Protein AF-A0A8J4XTX8-F1 (afdb_monomer_lite)

Structure (mmCIF, N/CA/C/O backbone):
data_AF-A0A8J4XTX8-F1
#
_entry.id   AF-A0A8J4XTX8-F1
#
loop_
_atom_site.group_PDB
_atom_site.id
_atom_site.type_symbol
_atom_site.label_atom_id
_atom_site.label_alt_id
_atom_site.label_comp_id
_atom_site.label_asym_id
_atom_site.label_entity_id
_atom_site.label_seq_id
_atom_site.pdbx_PDB_ins_code
_atom_site.Cartn_x
_atom_site.Cartn_y
_atom_site.Cartn_z
_atom_site.occupancy
_atom_site.B_iso_or_equiv
_atom_site.auth_seq_id
_atom_site.auth_comp_id
_atom_site.auth_asym_id
_atom_site.auth_atom_id
_atom_site.pdbx_PDB_model_num
ATOM 1 N N . MET A 1 1 ? -15.971 11.079 17.664 1.00 40.44 1 MET A N 1
ATOM 2 C CA . MET A 1 1 ? -14.510 10.867 17.745 1.00 40.44 1 MET A CA 1
ATOM 3 C C . MET A 1 1 ? -13.832 12.166 17.331 1.00 40.44 1 MET A C 1
ATOM 5 O O . MET A 1 1 ? -14.192 12.696 16.288 1.00 40.44 1 MET A O 1
ATOM 9 N N . ARG A 1 2 ? -12.981 12.759 18.178 1.00 39.31 2 ARG A N 1
ATOM 10 C CA . ARG A 1 2 ? -12.383 14.083 17.930 1.00 39.31 2 ARG A CA 1
ATOM 11 C C . ARG A 1 2 ? -10.987 13.857 17.354 1.00 39.31 2 ARG A C 1
ATOM 13 O O . ARG A 1 2 ? -10.113 13.391 18.068 1.00 39.31 2 ARG A O 1
ATOM 20 N N . ILE A 1 3 ? -10.807 14.121 16.061 1.00 51.84 3 ILE A N 1
ATOM 21 C CA . ILE A 1 3 ? -9.485 14.102 15.426 1.00 51.84 3 ILE A CA 1
ATOM 22 C C . ILE A 1 3 ? -8.791 15.388 15.874 1.00 51.84 3 ILE A C 1
ATOM 24 O O . ILE A 1 3 ? -8.997 16.449 15.287 1.00 51.84 3 ILE A O 1
ATOM 28 N N . THR A 1 4 ? -8.069 15.344 16.989 1.00 54.84 4 THR A N 1
ATOM 29 C CA . THR A 1 4 ? -7.299 16.497 17.454 1.00 54.84 4 THR A CA 1
ATOM 30 C C . THR A 1 4 ? -5.985 16.516 16.694 1.00 54.84 4 THR A C 1
ATOM 32 O O . THR A 1 4 ? -5.171 15.607 16.822 1.00 54.84 4 THR A O 1
ATOM 35 N N . GLY A 1 5 ? -5.774 17.553 15.884 1.00 56.47 5 GLY A N 1
ATOM 36 C CA . GLY A 1 5 ? -4.493 17.837 15.236 1.00 56.47 5 GLY A CA 1
ATOM 37 C C . GLY A 1 5 ? -3.438 18.325 16.217 1.00 56.47 5 GLY A C 1
ATOM 38 O O . GLY A 1 5 ? -2.699 19.237 15.882 1.00 56.47 5 GLY A O 1
ATOM 39 N N . GLU A 1 6 ? -3.386 17.763 17.420 1.00 62.03 6 GLU A N 1
ATOM 40 C CA . GLU A 1 6 ? -2.477 18.138 18.497 1.00 62.03 6 GLU A CA 1
ATOM 41 C C . GLU A 1 6 ? -1.664 16.906 18.901 1.00 62.03 6 GLU A C 1
ATOM 43 O O . GLU A 1 6 ? -2.190 15.798 19.006 1.00 62.03 6 GLU A O 1
ATOM 48 N N . THR A 1 7 ? -0.358 17.075 19.085 1.00 63.25 7 THR A N 1
ATOM 49 C CA . THR A 1 7 ? 0.513 16.039 19.638 1.00 63.25 7 THR A CA 1
ATOM 50 C C . THR A 1 7 ? 0.192 15.832 21.120 1.00 63.25 7 THR A C 1
ATOM 52 O O . THR A 1 7 ? -0.464 16.661 21.748 1.00 63.25 7 THR A O 1
ATOM 55 N N . ARG A 1 8 ? 0.726 14.764 21.734 1.00 63.88 8 ARG A N 1
ATOM 56 C CA . ARG A 1 8 ? 0.627 14.543 23.195 1.00 63.88 8 ARG A CA 1
ATOM 57 C C . ARG A 1 8 ? 1.143 15.717 24.044 1.00 63.88 8 ARG A C 1
ATOM 59 O O . ARG A 1 8 ? 0.842 15.787 25.227 1.00 63.88 8 ARG A O 1
ATOM 66 N N . GLU A 1 9 ? 1.911 16.619 23.442 1.00 72.12 9 GLU A N 1
ATOM 67 C CA . GLU A 1 9 ? 2.499 17.808 24.065 1.00 72.12 9 GLU A CA 1
ATOM 68 C C . GLU A 1 9 ? 1.670 19.085 23.809 1.00 72.12 9 GLU A C 1
ATOM 70 O O . GLU A 1 9 ? 2.102 20.173 24.176 1.00 72.12 9 GLU A O 1
ATOM 75 N N . GLY A 1 10 ? 0.505 18.980 23.155 1.00 70.25 10 GLY A N 1
ATOM 76 C CA . GLY A 1 10 ? -0.362 20.116 22.816 1.00 70.25 10 GLY A CA 1
ATOM 77 C C . GLY A 1 10 ? 0.102 20.938 21.607 1.00 70.25 10 GLY A C 1
ATOM 78 O O . GLY A 1 10 ? -0.469 21.986 21.315 1.00 70.25 10 GLY A O 1
ATOM 79 N N . ASN A 1 11 ? 1.132 20.487 20.882 1.00 74.62 11 ASN A N 1
ATOM 80 C CA . ASN A 1 11 ? 1.614 21.162 19.675 1.00 74.62 11 ASN A CA 1
ATOM 81 C C . ASN A 1 11 ? 0.773 20.767 18.460 1.00 74.62 11 ASN A C 1
ATOM 83 O O . ASN A 1 11 ? 0.427 19.600 18.313 1.00 74.62 11 ASN A O 1
ATOM 87 N N . VAL A 1 12 ? 0.516 21.689 17.530 1.00 74.69 12 VAL A N 1
ATOM 88 C CA . VAL A 1 12 ? -0.219 21.356 16.297 1.00 74.69 12 VAL A CA 1
ATOM 89 C C . VAL A 1 12 ? 0.566 20.331 15.465 1.00 74.69 12 VAL A C 1
ATOM 91 O O . VAL A 1 12 ? 1.699 20.574 15.037 1.00 74.69 12 VAL A O 1
ATOM 94 N N . ALA A 1 13 ? -0.044 19.174 15.222 1.00 69.12 13 ALA A N 1
ATOM 95 C CA . ALA A 1 13 ? 0.491 18.108 14.398 1.00 69.12 13 ALA A CA 1
ATOM 96 C C . ALA A 1 13 ? 0.540 18.551 12.928 1.00 69.12 13 ALA A C 1
ATOM 98 O O . ALA A 1 13 ? -0.460 18.963 12.344 1.00 69.12 13 ALA A O 1
ATOM 99 N N . ARG A 1 14 ? 1.719 18.433 12.306 1.00 70.94 14 ARG A N 1
ATOM 100 C CA . ARG A 1 14 ? 1.913 18.754 10.878 1.00 70.94 14 ARG A CA 1
ATOM 101 C C . ARG A 1 14 ? 1.324 17.700 9.940 1.00 70.94 14 ARG A C 1
ATOM 103 O O . ARG A 1 14 ? 1.050 18.002 8.784 1.00 70.94 14 ARG A O 1
ATOM 110 N N . THR A 1 15 ? 1.154 16.480 10.442 1.00 72.50 15 THR A N 1
ATOM 111 C CA . THR A 1 15 ? 0.651 15.332 9.691 1.00 72.50 15 THR A CA 1
ATOM 112 C C . THR A 1 15 ? -0.297 14.545 10.580 1.00 72.50 15 THR A C 1
ATOM 114 O O . THR A 1 15 ? 0.028 14.266 11.733 1.00 72.50 15 THR A O 1
ATOM 117 N N . LEU A 1 16 ? -1.443 14.164 10.024 1.00 76.19 16 LEU A N 1
ATOM 118 C CA . LEU A 1 16 ? -2.393 13.246 10.642 1.00 76.19 16 LEU A CA 1
ATOM 119 C C . LEU A 1 16 ? -2.279 11.885 9.958 1.00 76.19 16 LEU A C 1
ATOM 121 O O . LEU A 1 16 ? -2.303 11.808 8.729 1.00 76.19 16 LEU A O 1
ATOM 125 N N . LEU A 1 17 ? -2.142 10.824 10.750 1.00 75.94 17 LEU A N 1
ATOM 126 C CA . LEU A 1 17 ? -2.191 9.456 10.250 1.00 75.94 17 LEU A CA 1
ATOM 127 C C . LEU A 1 17 ? -3.637 8.962 10.302 1.00 75.94 17 LEU A C 1
ATOM 129 O O . LEU A 1 17 ? -4.224 8.846 11.378 1.00 75.94 17 LEU A O 1
ATOM 133 N N . CYS A 1 18 ? -4.198 8.661 9.137 1.00 78.19 18 CYS A N 1
ATOM 134 C CA . CYS A 1 18 ? -5.569 8.185 9.002 1.00 78.19 18 CYS A CA 1
ATOM 135 C C . CYS A 1 18 ? -5.584 6.867 8.231 1.00 78.19 18 CYS A C 1
ATOM 137 O O . CYS A 1 18 ? -4.868 6.728 7.238 1.00 78.19 18 CYS A O 1
ATOM 139 N N . THR A 1 19 ? -6.437 5.936 8.655 1.00 83.62 19 THR A N 1
ATOM 140 C CA . THR A 1 19 ? -6.686 4.687 7.932 1.00 83.62 19 THR A CA 1
ATOM 141 C C . THR A 1 19 ? -8.106 4.711 7.397 1.00 83.62 19 THR A C 1
ATOM 143 O O . THR A 1 19 ? -9.058 4.911 8.146 1.00 83.62 19 THR A O 1
ATOM 146 N N . MET A 1 20 ? -8.252 4.506 6.094 1.00 87.44 20 MET A N 1
ATOM 147 C CA . MET A 1 20 ? -9.551 4.368 5.446 1.00 87.44 20 MET A CA 1
ATOM 148 C C . MET A 1 20 ? -9.833 2.886 5.202 1.00 87.44 20 MET A C 1
ATOM 150 O O . MET A 1 20 ? -8.962 2.161 4.719 1.00 87.44 20 MET A O 1
ATOM 154 N N . ILE A 1 21 ? -11.039 2.441 5.542 1.00 88.38 21 ILE A N 1
ATOM 155 C CA . ILE A 1 21 ? -11.541 1.106 5.233 1.00 88.38 21 ILE A CA 1
ATOM 156 C C . ILE A 1 21 ? -12.496 1.234 4.061 1.00 88.38 21 ILE A C 1
ATOM 158 O O . ILE A 1 21 ? -13.534 1.874 4.187 1.00 88.38 21 ILE A O 1
ATOM 162 N N . ASN A 1 22 ? -12.169 0.557 2.963 1.00 89.94 22 ASN A N 1
ATOM 163 C CA . ASN A 1 22 ? -13.029 0.465 1.791 1.00 89.94 22 ASN A CA 1
ATOM 164 C C . ASN A 1 22 ? -13.413 -0.992 1.547 1.00 89.94 22 ASN A C 1
ATOM 166 O O . ASN A 1 22 ? -12.575 -1.895 1.611 1.00 89.94 22 ASN A O 1
ATOM 170 N N . SER A 1 23 ? -14.689 -1.221 1.256 1.00 89.94 23 SER A N 1
ATOM 171 C CA . SER A 1 23 ? -15.190 -2.534 0.869 1.00 89.94 23 SER A CA 1
ATOM 172 C C . SER A 1 23 ? -14.755 -2.892 -0.549 1.00 89.94 23 SER A C 1
ATOM 174 O O . SER A 1 23 ? -14.830 -2.071 -1.457 1.00 89.94 23 SER A O 1
ATOM 176 N N . ILE A 1 24 ? -14.348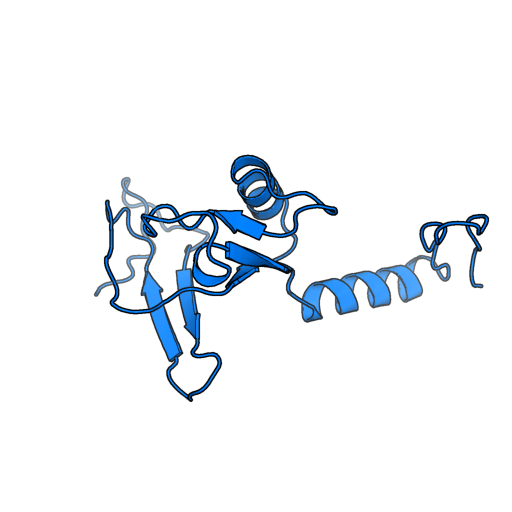 -4.147 -0.752 1.00 87.12 24 ILE A N 1
ATOM 177 C CA . ILE A 1 24 ? -14.001 -4.668 -2.084 1.00 87.12 24 ILE A CA 1
ATOM 178 C C . ILE A 1 24 ? -15.258 -5.036 -2.887 1.00 87.12 24 ILE A C 1
ATOM 180 O O . ILE A 1 24 ? -15.304 -4.830 -4.095 1.00 87.12 24 ILE A O 1
ATOM 184 N N . ALA A 1 25 ? -16.276 -5.593 -2.224 1.00 86.94 25 ALA A N 1
ATOM 185 C CA . ALA A 1 25 ? -17.483 -6.120 -2.870 1.00 86.94 25 ALA A CA 1
ATOM 186 C C . ALA A 1 25 ? -18.722 -5.220 -2.702 1.00 86.94 25 ALA A C 1
ATOM 188 O O . ALA A 1 25 ? -19.787 -5.525 -3.237 1.00 86.94 25 ALA A O 1
ATOM 189 N N . GLY A 1 26 ? -18.609 -4.127 -1.945 1.00 87.50 26 GLY A N 1
ATOM 190 C CA . GLY A 1 26 ? -19.713 -3.229 -1.614 1.00 87.50 26 GLY A CA 1
ATOM 191 C C . GLY A 1 26 ? -19.341 -1.755 -1.750 1.00 87.50 26 GLY A C 1
ATOM 192 O O . GLY A 1 26 ? -18.302 -1.406 -2.294 1.00 87.50 26 GLY A O 1
ATOM 193 N N . ARG A 1 27 ? -20.211 -0.880 -1.237 1.00 86.81 27 ARG A N 1
ATOM 194 C CA . ARG A 1 27 ? -20.020 0.586 -1.230 1.00 86.81 27 ARG A CA 1
ATOM 195 C C . ARG A 1 27 ? -19.699 1.145 0.157 1.00 86.81 27 ARG A C 1
ATOM 197 O O . ARG A 1 27 ? -19.908 2.325 0.406 1.00 86.81 27 ARG A O 1
ATOM 204 N N . TYR A 1 28 ? -19.306 0.277 1.085 1.00 87.31 28 TYR A N 1
ATOM 205 C CA . TYR A 1 28 ? -18.965 0.714 2.431 1.00 87.31 28 TYR A CA 1
ATOM 206 C C . TYR A 1 28 ? -17.580 1.359 2.425 1.00 87.31 28 TYR A C 1
ATOM 208 O O . TYR A 1 28 ? -16.617 0.746 1.960 1.00 87.31 28 TYR A O 1
ATOM 216 N N . GLU A 1 29 ? -17.517 2.572 2.959 1.00 87.31 29 GLU A N 1
ATOM 217 C CA . GLU A 1 29 ? -16.310 3.368 3.139 1.00 87.31 29 GLU A CA 1
ATOM 218 C C . GLU A 1 29 ? -16.388 4.013 4.523 1.00 87.31 29 GLU A C 1
ATOM 220 O O . GLU A 1 29 ? -17.423 4.573 4.893 1.00 87.31 29 GLU A O 1
ATOM 225 N N . ASP A 1 30 ? -15.316 3.912 5.302 1.00 85.31 30 ASP A N 1
ATOM 226 C CA . ASP A 1 30 ? -15.240 4.497 6.639 1.00 85.31 30 ASP A CA 1
ATOM 227 C C . ASP A 1 30 ? -13.804 4.912 6.970 1.00 85.31 30 ASP A C 1
ATOM 229 O O . ASP A 1 30 ? -12.837 4.423 6.379 1.00 85.31 30 ASP A O 1
ATOM 233 N N . MET A 1 31 ? -13.646 5.825 7.921 1.00 81.25 31 MET A N 1
ATOM 234 C CA . MET A 1 31 ? -12.350 6.333 8.347 1.00 81.25 31 MET A CA 1
ATOM 235 C C . MET A 1 31 ? -12.128 6.030 9.821 1.00 81.25 31 MET A C 1
ATOM 237 O O . MET A 1 31 ? -12.861 6.495 10.690 1.00 81.25 31 MET A O 1
ATOM 241 N N . ILE A 1 32 ? -11.051 5.303 10.101 1.00 75.06 32 ILE A N 1
ATOM 242 C CA . ILE A 1 32 ? -10.590 5.032 11.455 1.00 75.06 32 ILE A CA 1
ATOM 243 C C . ILE A 1 32 ? -9.397 5.954 11.749 1.00 75.06 32 ILE A C 1
ATOM 245 O O . ILE A 1 32 ? -8.337 5.820 11.122 1.00 75.06 32 ILE A O 1
ATOM 249 N N . PRO A 1 33 ? -9.534 6.903 12.691 1.00 63.75 33 PRO A N 1
ATOM 250 C CA . PRO A 1 33 ? -8.406 7.695 13.161 1.00 63.75 33 PRO A CA 1
ATOM 251 C C . PRO A 1 33 ? -7.429 6.816 13.939 1.00 63.75 33 PRO A C 1
ATOM 253 O O . PRO A 1 33 ? -7.840 6.035 14.797 1.00 63.75 33 PRO A O 1
ATOM 256 N N . MET A 1 34 ? -6.135 6.987 13.675 1.00 60.69 34 MET A N 1
ATOM 257 C CA . MET A 1 34 ? -5.069 6.304 14.408 1.00 60.69 34 MET A CA 1
ATOM 258 C C . MET A 1 34 ? -4.570 7.196 15.551 1.00 60.69 34 MET A C 1
ATOM 260 O O . MET A 1 34 ? -3.444 7.685 15.526 1.00 6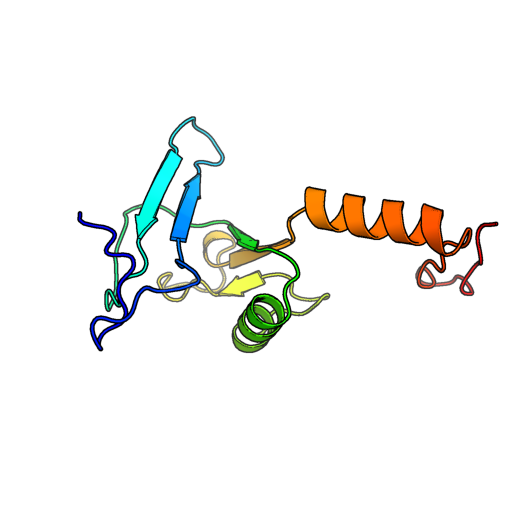0.69 34 MET A O 1
ATOM 264 N N . ASP A 1 35 ? -5.422 7.427 16.553 1.00 58.34 35 ASP A N 1
ATOM 265 C CA . ASP A 1 35 ? -4.912 7.620 17.922 1.00 58.34 35 ASP A CA 1
ATOM 266 C C . ASP A 1 35 ? -4.374 6.244 18.387 1.00 58.34 35 ASP A C 1
ATOM 268 O O . ASP A 1 35 ? -4.785 5.236 17.798 1.00 58.34 35 ASP A O 1
ATOM 272 N N . PRO A 1 36 ? -3.438 6.108 19.348 1.00 49.62 36 PRO A N 1
ATOM 273 C CA . PRO A 1 36 ? -2.949 4.792 19.731 1.00 49.62 36 PRO A CA 1
ATOM 274 C C . PRO A 1 36 ? -4.085 4.014 20.400 1.00 49.62 36 PRO A C 1
ATOM 276 O O . PRO A 1 36 ? -4.350 4.154 21.589 1.00 49.62 36 PRO A O 1
ATOM 279 N N . ILE A 1 37 ? -4.766 3.202 19.599 1.00 51.66 37 ILE A N 1
ATOM 280 C CA . ILE A 1 37 ? -5.795 2.269 20.022 1.00 51.66 37 ILE A CA 1
ATOM 281 C C . ILE A 1 37 ? -5.125 0.900 20.018 1.00 51.66 37 ILE A C 1
ATOM 283 O O . ILE A 1 37 ? -4.693 0.416 18.973 1.00 51.66 37 ILE A O 1
ATOM 287 N N . GLU A 1 38 ? -4.984 0.305 21.202 1.00 52.81 38 GLU A N 1
ATOM 288 C CA . GLU A 1 38 ? -4.191 -0.914 21.421 1.00 52.81 38 GLU A CA 1
ATOM 289 C C . GLU A 1 38 ? -4.652 -2.098 20.558 1.00 52.81 38 GLU A C 1
ATOM 291 O O . GLU A 1 38 ? -3.840 -2.934 20.173 1.00 52.81 38 GLU A O 1
ATOM 296 N N . SER A 1 39 ? -5.939 -2.158 20.205 1.00 55.84 39 SER A N 1
ATOM 297 C CA . SER A 1 39 ? -6.457 -2.971 19.101 1.00 55.84 39 SER A CA 1
ATOM 298 C C . SER A 1 39 ? -7.920 -2.618 18.826 1.00 55.84 39 SER A C 1
ATOM 300 O O . SER A 1 39 ? -8.690 -2.375 19.753 1.00 55.84 39 SER A O 1
ATOM 302 N N . ILE A 1 40 ? -8.328 -2.616 17.554 1.00 57.16 40 ILE A N 1
ATOM 303 C CA . ILE A 1 40 ? -9.744 -2.557 17.167 1.00 57.16 40 ILE A CA 1
ATOM 304 C C . ILE A 1 40 ? -10.067 -3.847 16.424 1.00 57.16 40 ILE A C 1
ATOM 306 O O . ILE A 1 40 ? -9.551 -4.087 15.334 1.00 57.16 40 ILE A O 1
ATOM 310 N N . LYS A 1 41 ? -10.934 -4.681 17.005 1.00 62.91 41 LYS A N 1
ATOM 311 C CA . LYS A 1 41 ? -11.536 -5.812 16.294 1.00 62.91 41 LYS A CA 1
ATOM 312 C C . LYS A 1 41 ? -12.757 -5.311 15.542 1.00 62.91 41 LYS A C 1
ATOM 314 O O . LYS A 1 41 ? -13.845 -5.210 16.100 1.00 62.91 41 LYS A O 1
ATOM 319 N N . VAL A 1 42 ? -12.558 -4.981 14.276 1.00 63.44 42 VAL A N 1
ATOM 320 C CA . VAL A 1 42 ? -13.659 -4.731 13.349 1.00 63.44 42 VAL A CA 1
ATOM 321 C C . VAL A 1 42 ? -13.964 -6.068 12.682 1.00 63.44 42 VAL A C 1
ATOM 323 O O . VAL A 1 42 ? -13.034 -6.733 12.238 1.00 63.44 42 VAL A O 1
ATOM 326 N N . GLY A 1 43 ? -15.226 -6.506 12.655 1.00 73.44 43 GLY A N 1
ATOM 327 C CA . GLY A 1 43 ? -15.655 -7.816 12.125 1.00 73.44 43 GLY A CA 1
ATOM 328 C C . GLY A 1 43 ? -15.508 -7.979 10.605 1.00 73.44 43 GLY A C 1
ATOM 329 O O . GLY A 1 43 ? -16.324 -8.643 9.975 1.00 73.44 43 GLY A O 1
ATOM 330 N N . TYR A 1 44 ? -14.504 -7.336 10.015 1.00 78.88 44 TYR A N 1
ATOM 331 C CA . TYR A 1 44 ? -14.184 -7.363 8.602 1.00 78.88 44 TYR A CA 1
ATOM 332 C C . TYR A 1 44 ? -12.937 -8.204 8.362 1.00 78.88 44 TYR A C 1
ATOM 334 O O . TYR A 1 44 ? -11.971 -8.165 9.124 1.00 78.88 44 TYR A O 1
ATOM 342 N N . GLN A 1 45 ? -12.936 -8.905 7.237 1.00 83.31 45 GLN A N 1
ATOM 343 C CA . GLN A 1 45 ? -11.743 -9.541 6.717 1.00 83.31 45 GLN A CA 1
ATOM 344 C C . GLN A 1 45 ? -10.975 -8.546 5.845 1.00 83.31 45 GLN A C 1
ATOM 346 O O . GLN A 1 45 ? -11.482 -8.060 4.834 1.00 83.31 45 GLN A O 1
ATOM 351 N N . VAL A 1 46 ? -9.741 -8.239 6.238 1.00 86.19 46 VAL A N 1
ATOM 352 C CA . VAL A 1 46 ? -8.871 -7.334 5.482 1.00 86.19 46 VAL A CA 1
ATOM 353 C C . VAL A 1 46 ? -8.095 -8.140 4.447 1.00 86.19 46 VAL A C 1
ATOM 355 O O . VAL A 1 46 ? -7.259 -8.960 4.811 1.00 86.19 46 VAL A O 1
ATOM 358 N N . ALA A 1 47 ? -8.348 -7.892 3.162 1.00 88.56 47 ALA A N 1
ATOM 359 C CA . ALA A 1 47 ? -7.635 -8.565 2.072 1.00 88.56 47 ALA A CA 1
ATOM 360 C C . ALA A 1 47 ? -6.388 -7.797 1.600 1.00 88.56 47 ALA A C 1
ATOM 362 O O . ALA A 1 47 ? -5.434 -8.397 1.103 1.00 88.56 47 ALA A O 1
ATOM 363 N N . SER A 1 48 ? -6.374 -6.467 1.743 1.00 91.12 48 SER A N 1
ATOM 364 C CA . SER A 1 48 ? -5.260 -5.636 1.284 1.00 91.12 48 SER A CA 1
ATOM 365 C C . SER A 1 48 ? -5.107 -4.338 2.068 1.00 91.12 48 SER A C 1
ATOM 367 O O . SER A 1 48 ? -6.088 -3.781 2.557 1.00 91.12 48 SER A O 1
ATOM 369 N N . VAL A 1 49 ? -3.882 -3.818 2.097 1.00 90.56 49 VAL A N 1
ATOM 370 C CA . VAL A 1 49 ? -3.543 -2.464 2.536 1.00 90.5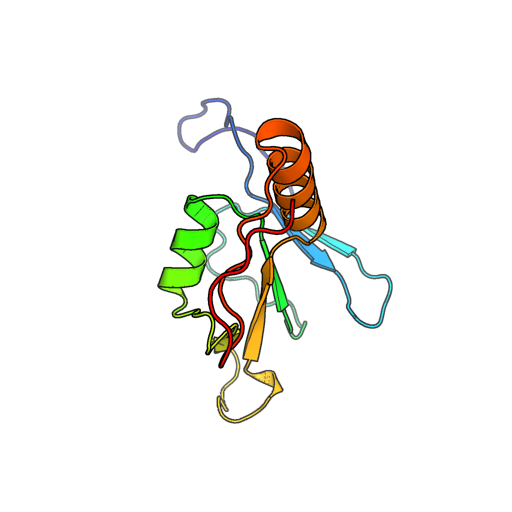6 49 VAL A CA 1
ATOM 371 C C . VAL A 1 49 ? -2.905 -1.703 1.378 1.00 90.56 49 VAL A C 1
ATOM 373 O O . VAL A 1 49 ? -1.991 -2.207 0.722 1.00 90.56 49 VAL A O 1
ATOM 376 N N . THR A 1 50 ? -3.378 -0.483 1.139 1.00 91.31 50 THR A N 1
ATOM 377 C CA . THR A 1 50 ? -2.812 0.408 0.122 1.00 91.31 50 THR A CA 1
ATOM 378 C C . THR A 1 50 ? -2.045 1.531 0.802 1.00 91.31 50 THR A C 1
ATOM 380 O O . THR A 1 50 ? -2.593 2.210 1.668 1.00 91.31 50 THR A O 1
ATOM 383 N N . THR A 1 51 ? -0.789 1.748 0.416 1.00 89.38 51 THR A N 1
ATOM 384 C CA . THR A 1 51 ? 0.034 2.844 0.947 1.00 89.38 51 THR A CA 1
ATOM 385 C C . THR A 1 51 ? 0.630 3.688 -0.172 1.00 89.38 51 THR A C 1
ATOM 387 O O . THR A 1 51 ? 0.780 3.242 -1.313 1.00 89.38 51 THR A O 1
ATOM 390 N N . ASP A 1 52 ? 1.022 4.917 0.158 1.00 85.50 52 ASP A N 1
ATOM 391 C CA . ASP A 1 52 ? 1.865 5.711 -0.731 1.00 85.50 52 ASP A CA 1
ATOM 392 C C . ASP A 1 52 ? 3.302 5.145 -0.805 1.00 85.50 52 ASP A C 1
ATOM 394 O O . ASP A 1 52 ? 3.686 4.229 -0.070 1.00 85.50 52 ASP A O 1
ATOM 398 N N . GLY A 1 53 ? 4.106 5.711 -1.708 1.00 82.00 53 GLY A N 1
ATOM 399 C CA . GLY A 1 53 ? 5.510 5.344 -1.904 1.00 82.00 53 GLY A CA 1
ATOM 400 C C . GLY A 1 53 ? 6.512 6.117 -1.037 1.00 82.00 53 GLY A C 1
ATOM 401 O O . GLY A 1 53 ? 7.678 6.218 -1.424 1.00 82.00 53 GLY A O 1
ATOM 402 N N . HIS A 1 54 ? 6.105 6.732 0.078 1.00 85.19 54 HIS A N 1
ATOM 403 C CA . HIS A 1 54 ? 7.028 7.465 0.946 1.00 85.19 54 HIS A CA 1
ATOM 404 C C . HIS A 1 54 ? 7.931 6.522 1.750 1.00 85.19 54 HIS A C 1
ATOM 406 O O . HIS A 1 54 ? 7.542 5.425 2.146 1.00 85.19 54 HIS A O 1
ATOM 412 N N . LYS A 1 55 ? 9.142 6.998 2.079 1.00 85.50 55 LYS A N 1
ATOM 413 C CA . LYS A 1 55 ? 10.173 6.213 2.786 1.00 85.50 55 LYS A CA 1
ATOM 414 C C . LYS A 1 55 ? 9.675 5.564 4.080 1.00 85.50 55 LYS A C 1
ATOM 416 O O .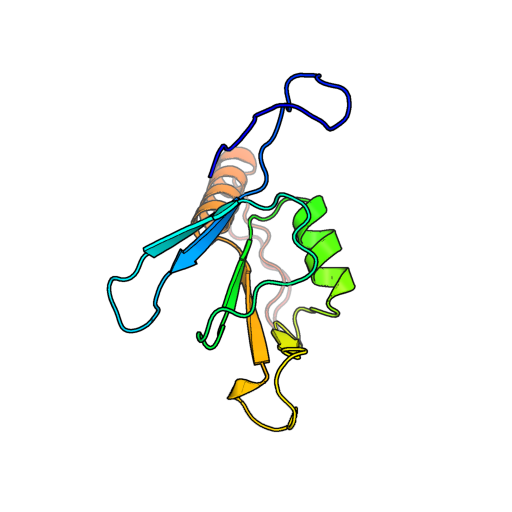 LYS A 1 55 ? 10.080 4.449 4.394 1.00 85.50 55 LYS A O 1
ATOM 421 N N . VAL A 1 56 ? 8.816 6.259 4.828 1.00 85.75 56 VAL A N 1
ATOM 422 C CA . VAL A 1 56 ? 8.248 5.750 6.085 1.00 85.75 56 VAL A CA 1
ATOM 423 C C . VAL A 1 56 ? 7.359 4.533 5.825 1.00 85.75 56 VAL A C 1
ATOM 425 O O . VAL A 1 56 ? 7.505 3.522 6.508 1.00 85.75 56 VAL A O 1
ATOM 428 N N . ASN A 1 57 ? 6.513 4.587 4.794 1.00 86.31 57 ASN A N 1
ATOM 429 C CA . ASN A 1 57 ? 5.646 3.474 4.415 1.00 86.31 57 ASN A CA 1
ATOM 430 C C . ASN A 1 57 ? 6.449 2.308 3.835 1.00 86.31 57 ASN A C 1
ATOM 432 O O . ASN A 1 57 ? 6.204 1.163 4.198 1.00 86.31 57 ASN A O 1
ATOM 436 N N . THR A 1 58 ? 7.493 2.571 3.047 1.00 86.69 58 THR A N 1
ATOM 437 C CA . THR A 1 58 ? 8.421 1.518 2.602 1.00 86.69 58 THR A CA 1
ATOM 438 C C . THR A 1 58 ? 9.114 0.826 3.781 1.00 86.69 58 THR A C 1
ATOM 440 O O . THR A 1 58 ? 9.214 -0.399 3.811 1.00 86.69 58 THR A O 1
ATOM 443 N N . ALA A 1 59 ? 9.562 1.584 4.788 1.00 87.38 59 ALA A N 1
ATOM 444 C CA . ALA A 1 59 ? 10.156 1.014 5.996 1.00 87.38 59 ALA A CA 1
ATOM 445 C C . ALA A 1 59 ? 9.136 0.201 6.812 1.00 87.38 59 ALA A C 1
ATOM 447 O O . ALA A 1 59 ? 9.484 -0.836 7.374 1.00 87.38 59 ALA A O 1
ATOM 448 N N . PHE A 1 60 ? 7.880 0.647 6.859 1.00 86.44 60 PHE A N 1
ATOM 449 C CA . PHE A 1 60 ? 6.784 -0.095 7.478 1.00 86.44 60 PHE A CA 1
ATOM 450 C C . PHE A 1 60 ? 6.517 -1.426 6.758 1.00 86.44 60 PHE A C 1
ATOM 452 O O . PHE A 1 60 ? 6.503 -2.467 7.408 1.00 86.44 60 PHE A O 1
ATOM 459 N N . GLN A 1 61 ? 6.415 -1.427 5.426 1.00 88.88 61 GLN A N 1
ATOM 460 C CA . GLN A 1 61 ? 6.261 -2.648 4.625 1.00 88.88 61 GLN A CA 1
ATOM 461 C C . GLN A 1 61 ? 7.420 -3.634 4.851 1.00 88.88 61 GLN A C 1
ATOM 463 O O . GLN A 1 61 ? 7.194 -4.826 5.056 1.00 88.88 61 GLN A O 1
ATOM 468 N N . ALA A 1 62 ? 8.660 -3.137 4.893 1.00 88.56 62 ALA A N 1
ATOM 469 C CA . ALA A 1 62 ? 9.831 -3.968 5.164 1.00 88.56 62 ALA A CA 1
ATOM 470 C C . ALA A 1 62 ? 9.775 -4.618 6.558 1.00 88.56 62 ALA A C 1
ATOM 472 O O . ALA A 1 62 ? 10.102 -5.795 6.701 1.00 88.56 62 ALA A O 1
ATOM 473 N N . LYS A 1 63 ? 9.302 -3.890 7.582 1.00 90.56 63 LYS A N 1
ATOM 474 C CA . LYS A 1 63 ? 9.089 -4.440 8.935 1.00 90.56 63 LYS A CA 1
ATOM 475 C C . LYS A 1 63 ? 8.027 -5.541 8.973 1.00 90.56 63 LYS A C 1
ATOM 477 O O . LYS A 1 63 ? 8.125 -6.431 9.809 1.00 90.56 63 LYS A O 1
ATOM 482 N N . LEU A 1 64 ? 7.052 -5.503 8.066 1.00 88.75 64 LEU A N 1
ATOM 483 C CA . LEU A 1 64 ? 6.050 -6.560 7.897 1.00 88.75 64 LEU A CA 1
ATOM 484 C C . LEU A 1 64 ? 6.576 -7.772 7.102 1.00 88.75 64 LEU A C 1
ATOM 486 O O . LEU A 1 64 ? 5.841 -8.735 6.892 1.00 88.75 64 LEU A O 1
ATOM 490 N N . GLY A 1 65 ? 7.838 -7.746 6.658 1.00 90.25 65 GLY A N 1
ATOM 491 C CA . GLY A 1 65 ? 8.449 -8.824 5.876 1.00 90.25 65 GLY A CA 1
ATOM 492 C C . GLY A 1 65 ? 7.964 -8.884 4.427 1.00 90.25 65 GLY A C 1
ATOM 493 O O . GLY A 1 65 ? 8.028 -9.946 3.806 1.00 90.25 65 GLY A O 1
ATOM 494 N N . VAL A 1 66 ? 7.459 -7.766 3.900 1.00 90.19 66 VAL A N 1
ATOM 495 C CA . VAL A 1 66 ? 6.966 -7.653 2.524 1.00 90.19 66 VAL A CA 1
ATOM 496 C C . VAL A 1 66 ? 8.149 -7.461 1.582 1.00 90.19 66 VAL A C 1
ATOM 498 O O . VAL A 1 66 ? 8.987 -6.580 1.782 1.00 90.19 66 VAL A O 1
ATOM 501 N N . THR A 1 67 ? 8.210 -8.281 0.538 1.00 88.62 67 THR A N 1
ATOM 502 C CA . THR A 1 67 ? 9.245 -8.229 -0.503 1.00 88.62 67 THR A CA 1
ATOM 503 C C . THR A 1 67 ? 8.599 -8.300 -1.890 1.00 88.62 67 THR A C 1
ATOM 505 O O . THR A 1 67 ? 7.420 -8.640 -1.991 1.00 88.62 67 THR A O 1
ATOM 508 N N . PRO A 1 68 ? 9.328 -8.004 -2.983 1.00 84.50 68 PRO A N 1
ATOM 509 C CA . PRO A 1 68 ? 8.780 -8.146 -4.335 1.00 84.50 68 PRO A CA 1
ATOM 510 C C . PRO A 1 68 ? 8.229 -9.551 -4.635 1.00 84.50 68 PRO A C 1
ATOM 512 O O . PRO A 1 68 ? 7.180 -9.670 -5.259 1.00 84.50 68 PRO A O 1
ATOM 515 N N . ASP A 1 69 ? 8.886 -10.599 -4.128 1.00 87.94 69 ASP A N 1
ATOM 516 C CA . ASP A 1 69 ? 8.458 -11.997 -4.304 1.00 87.94 69 ASP A CA 1
ATOM 517 C C . ASP A 1 69 ? 7.370 -12.423 -3.301 1.00 87.94 69 ASP A C 1
ATOM 519 O O . ASP A 1 69 ? 6.687 -13.432 -3.485 1.00 87.94 69 ASP A O 1
ATOM 523 N N . LYS A 1 70 ? 7.186 -11.640 -2.233 1.00 88.81 70 LYS A N 1
ATOM 524 C CA . LYS A 1 70 ? 6.174 -11.844 -1.196 1.00 88.81 70 LYS A CA 1
ATOM 525 C C . LYS A 1 70 ? 5.444 -10.521 -0.909 1.00 88.81 70 LYS A C 1
ATOM 527 O O . LYS A 1 70 ? 5.678 -9.905 0.135 1.00 88.81 70 LYS A O 1
ATOM 532 N N . PRO A 1 71 ? 4.543 -10.071 -1.807 1.00 90.44 71 PRO A N 1
ATOM 533 C CA . PRO A 1 71 ? 3.839 -8.790 -1.687 1.00 90.44 71 PRO A CA 1
ATOM 534 C C . PRO A 1 71 ? 2.649 -8.867 -0.709 1.00 90.44 71 PRO A C 1
ATOM 536 O O . PRO A 1 71 ? 1.570 -8.328 -0.960 1.00 90.44 71 PRO A O 1
ATOM 539 N N . TRP A 1 72 ? 2.805 -9.610 0.384 1.00 92.12 72 TRP A N 1
ATOM 540 C CA . TRP A 1 72 ? 1.772 -9.841 1.386 1.00 92.12 72 TRP A CA 1
ATOM 541 C C . TRP A 1 72 ? 2.396 -10.184 2.738 1.00 92.12 72 TRP A C 1
ATOM 543 O O . TRP A 1 72 ? 3.505 -10.720 2.816 1.00 92.12 72 TRP A O 1
ATOM 553 N N . PHE A 1 73 ? 1.654 -9.919 3.806 1.00 91.31 73 PHE A N 1
ATOM 554 C CA . PHE A 1 73 ? 1.987 -10.355 5.157 1.00 91.31 73 PHE A CA 1
ATOM 555 C C . PHE A 1 73 ? 0.840 -11.171 5.760 1.00 91.31 73 PHE A C 1
ATOM 557 O O . PHE A 1 73 ? -0.297 -11.130 5.288 1.00 91.31 73 PHE A O 1
ATOM 564 N N . ALA A 1 74 ? 1.176 -11.967 6.769 1.00 89.12 74 ALA A N 1
ATOM 565 C CA . ALA A 1 74 ? 0.235 -12.801 7.502 1.00 89.12 74 ALA A CA 1
ATOM 566 C C . ALA A 1 74 ? -0.697 -11.935 8.361 1.00 89.12 74 ALA A C 1
ATOM 568 O O . ALA A 1 74 ? -0.224 -11.100 9.133 1.00 89.12 74 ALA A O 1
ATOM 569 N N . ASN A 1 75 ? -2.005 -12.148 8.258 1.00 86.62 75 ASN A N 1
ATOM 570 C CA . ASN A 1 75 ? -2.990 -11.550 9.142 1.00 86.62 75 ASN A CA 1
ATOM 571 C C . ASN A 1 75 ? -2.793 -12.143 10.547 1.00 86.62 75 ASN A C 1
ATOM 573 O O . ASN A 1 75 ? -3.030 -13.341 10.728 1.00 86.62 75 ASN A O 1
ATOM 577 N N . PRO A 1 76 ? -2.390 -11.344 11.550 1.00 81.94 76 PRO A N 1
ATOM 578 C CA . PRO A 1 76 ? -2.077 -11.858 12.881 1.00 81.94 76 PRO A CA 1
ATOM 579 C C . PRO A 1 76 ? -3.310 -12.367 13.644 1.00 81.94 76 PRO A C 1
ATOM 581 O O . PRO A 1 76 ? -3.159 -12.970 14.701 1.00 81.94 76 PRO A O 1
ATOM 584 N N . PHE A 1 77 ? -4.521 -12.128 13.132 1.00 80.56 77 PHE A N 1
ATOM 585 C CA . PHE A 1 77 ? -5.779 -12.498 13.784 1.00 80.56 77 PHE A CA 1
ATOM 586 C C . PHE A 1 77 ? -6.432 -13.765 13.214 1.00 80.56 77 PHE A C 1
ATOM 588 O O . PHE A 1 77 ? -7.499 -14.148 13.687 1.00 80.56 77 PHE A O 1
ATOM 595 N N . VAL A 1 78 ? -5.821 -14.412 12.216 1.00 80.44 78 VAL A N 1
ATOM 596 C CA . VAL A 1 78 ? -6.303 -15.685 11.657 1.00 80.44 78 VAL A CA 1
ATOM 597 C C . VAL A 1 78 ? -5.512 -16.836 12.278 1.00 80.44 78 VAL A C 1
ATOM 599 O O . VAL A 1 78 ? -4.284 -16.859 12.207 1.00 80.44 78 VAL A O 1
ATOM 602 N N . GLU A 1 79 ? -6.215 -17.793 12.888 1.00 76.94 79 GLU A N 1
ATOM 603 C CA . GLU A 1 79 ? -5.596 -18.935 13.579 1.00 76.94 79 GLU A CA 1
ATOM 604 C C . GLU A 1 79 ? -4.869 -19.874 12.607 1.00 76.94 79 GLU A C 1
ATOM 606 O O . GLU A 1 79 ? -3.768 -20.340 12.899 1.00 76.94 79 GLU A O 1
ATOM 611 N N . ASN A 1 80 ? -5.448 -20.114 11.424 1.00 77.75 80 ASN A N 1
ATOM 612 C CA . ASN A 1 80 ? -4.843 -20.950 10.393 1.00 77.75 80 ASN A CA 1
ATOM 613 C C . ASN A 1 80 ? -4.191 -20.107 9.287 1.00 77.75 80 ASN A C 1
ATOM 615 O O . ASN A 1 80 ? -4.843 -19.640 8.354 1.00 77.75 80 ASN A O 1
ATOM 619 N N . GLN A 1 81 ? -2.872 -19.960 9.384 1.00 73.50 81 GLN A N 1
ATOM 620 C CA . GLN A 1 81 ? -2.048 -19.169 8.465 1.00 73.50 81 GLN A CA 1
ATOM 621 C C . GLN A 1 81 ? -1.881 -19.792 7.065 1.00 73.50 81 GLN A C 1
ATOM 623 O O . GLN A 1 81 ? -1.352 -19.140 6.163 1.00 73.50 81 GLN A O 1
ATOM 628 N N . GLU A 1 82 ? -2.319 -21.038 6.855 1.00 68.94 82 GLU A N 1
ATOM 629 C CA . GLU A 1 82 ? -2.246 -21.708 5.549 1.00 68.94 82 GLU A CA 1
ATOM 630 C C . GLU A 1 82 ? -3.392 -21.307 4.610 1.00 68.94 82 GLU A C 1
ATOM 632 O O . GLU A 1 82 ? -3.301 -21.497 3.395 1.00 68.94 82 GLU A O 1
ATOM 637 N N . GLN A 1 83 ? -4.461 -20.709 5.140 1.00 69.06 83 GLN A N 1
ATOM 638 C CA . GLN A 1 83 ? -5.595 -20.261 4.338 1.00 69.06 83 GLN A CA 1
ATOM 639 C C . GLN A 1 83 ? -5.247 -18.996 3.542 1.00 69.06 83 GLN A C 1
ATOM 641 O O . GLN A 1 83 ? -4.572 -18.091 4.030 1.00 69.06 83 GLN A O 1
ATOM 646 N N . HIS A 1 84 ? -5.762 -18.888 2.313 1.00 64.94 84 HIS A N 1
ATOM 647 C CA . HIS A 1 84 ? -5.629 -17.668 1.500 1.00 64.94 84 HIS A CA 1
ATOM 648 C C . HIS A 1 84 ? -6.175 -16.423 2.215 1.00 64.94 84 HIS A C 1
ATOM 650 O O . HIS A 1 84 ? -5.661 -15.324 2.034 1.00 64.94 84 HIS A O 1
ATOM 656 N N . GLU A 1 85 ? -7.165 -16.626 3.079 1.00 69.38 85 GLU A N 1
ATOM 657 C CA . GLU A 1 85 ? -7.788 -15.624 3.940 1.00 69.38 85 GLU A CA 1
ATOM 658 C C . GLU A 1 85 ? -6.838 -15.016 4.984 1.00 69.38 85 GLU A C 1
ATOM 660 O O . GLU A 1 85 ? -7.100 -13.924 5.491 1.00 69.38 85 GLU A O 1
ATOM 665 N N . ALA A 1 86 ? -5.716 -15.685 5.268 1.00 78.31 86 ALA A N 1
ATOM 666 C CA . ALA A 1 86 ? -4.685 -15.210 6.179 1.00 78.31 86 ALA A CA 1
ATOM 667 C C . ALA A 1 86 ? -3.699 -14.236 5.519 1.00 78.31 86 ALA A C 1
ATOM 669 O O . ALA A 1 86 ? -2.802 -13.740 6.194 1.00 78.31 86 ALA A O 1
ATOM 670 N N . ARG A 1 87 ? -3.810 -13.947 4.216 1.00 89.62 87 ARG A N 1
ATOM 671 C CA . ARG A 1 87 ? -2.872 -13.055 3.520 1.00 89.62 87 ARG A CA 1
ATOM 672 C C . ARG A 1 87 ? -3.459 -11.664 3.350 1.00 89.62 87 ARG A C 1
ATOM 674 O O . ARG A 1 87 ? -4.495 -11.493 2.718 1.00 89.62 87 ARG A O 1
ATOM 681 N N . VAL A 1 88 ? -2.737 -10.663 3.846 1.00 91.50 88 VAL A N 1
ATOM 682 C CA . VAL A 1 88 ? -3.019 -9.252 3.582 1.00 91.50 88 VAL A CA 1
ATOM 683 C C . VAL A 1 88 ? -2.037 -8.751 2.534 1.00 91.50 88 VAL A C 1
ATOM 685 O O . VAL A 1 88 ? -0.829 -8.682 2.775 1.00 91.50 88 VAL A O 1
ATOM 688 N N . HIS A 1 89 ? -2.548 -8.412 1.356 1.00 92.62 89 HIS A N 1
ATOM 689 C CA . HIS A 1 89 ? -1.741 -7.924 0.243 1.00 92.62 89 HIS A CA 1
ATOM 690 C C . HIS A 1 89 ? -1.350 -6.462 0.428 1.00 92.62 89 HIS A C 1
ATOM 692 O O . HIS A 1 89 ? -2.167 -5.635 0.827 1.00 92.62 89 HIS A O 1
ATOM 698 N N . VAL A 1 90 ? -0.108 -6.124 0.098 1.00 92.12 90 VAL A N 1
ATOM 699 C CA . VAL A 1 90 ? 0.359 -4.737 0.116 1.00 92.12 90 VAL A CA 1
ATOM 700 C C . VAL A 1 90 ? 0.347 -4.182 -1.296 1.00 92.12 90 VAL A C 1
ATOM 702 O O . VAL A 1 90 ? 0.969 -4.737 -2.200 1.00 92.12 90 VAL A O 1
ATOM 705 N N . ILE A 1 91 ? -0.356 -3.070 -1.473 1.00 91.06 91 ILE A N 1
ATOM 706 C CA . ILE A 1 91 ? -0.519 -2.395 -2.755 1.00 91.06 91 ILE A CA 1
ATOM 707 C C . ILE A 1 91 ? 0.054 -0.984 -2.631 1.00 91.06 91 ILE A C 1
ATOM 709 O O . ILE A 1 91 ? -0.207 -0.264 -1.671 1.00 91.06 91 ILE A O 1
ATOM 713 N N . ASN A 1 92 ? 0.841 -0.572 -3.620 1.00 88.69 92 ASN A N 1
ATOM 714 C CA . ASN A 1 92 ? 1.266 0.819 -3.728 1.00 88.69 92 ASN A CA 1
ATOM 715 C C . ASN A 1 92 ? 0.236 1.600 -4.542 1.00 88.69 92 ASN A C 1
ATOM 717 O O . ASN A 1 92 ? -0.265 1.094 -5.548 1.00 88.69 92 ASN A O 1
ATOM 721 N N . ASP A 1 93 ? -0.038 2.842 -4.150 1.00 88.25 93 ASP A N 1
ATOM 722 C CA . ASP A 1 93 ? -0.951 3.708 -4.893 1.00 88.25 93 ASP A CA 1
ATOM 723 C C . ASP A 1 93 ? -0.479 3.907 -6.347 1.00 88.25 93 ASP A C 1
ATOM 725 O O . ASP A 1 93 ? 0.539 4.549 -6.641 1.00 88.25 93 ASP A O 1
ATOM 729 N N . THR A 1 94 ? -1.268 3.369 -7.275 1.00 87.06 94 THR A N 1
ATOM 730 C CA . THR A 1 94 ? -0.994 3.377 -8.710 1.00 87.06 94 THR A CA 1
ATOM 731 C C . THR A 1 94 ? -0.954 4.783 -9.297 1.00 87.06 94 THR A C 1
ATOM 733 O O . THR A 1 94 ? -0.210 5.018 -10.249 1.00 87.06 94 THR A O 1
ATOM 736 N N . VAL A 1 95 ? -1.694 5.744 -8.733 1.00 89.06 95 VAL A N 1
ATOM 737 C CA . VAL A 1 95 ? -1.675 7.143 -9.189 1.00 89.06 95 VAL A CA 1
ATOM 738 C C . VAL A 1 95 ? -0.300 7.757 -8.943 1.00 89.06 95 VAL A C 1
ATOM 740 O O . VAL A 1 95 ? 0.228 8.473 -9.798 1.00 89.06 95 VAL A O 1
ATOM 743 N N . HIS A 1 96 ? 0.317 7.450 -7.804 1.00 84.56 96 HIS A N 1
ATOM 744 C CA . HIS A 1 96 ? 1.661 7.922 -7.482 1.00 84.56 96 HIS A CA 1
ATOM 745 C C . HIS A 1 96 ? 2.723 7.231 -8.340 1.00 84.56 96 HIS A C 1
ATOM 747 O O . HIS A 1 96 ? 3.644 7.895 -8.818 1.00 84.56 96 HIS A O 1
ATOM 753 N N . LEU A 1 97 ? 2.568 5.931 -8.614 1.00 84.50 97 LEU A N 1
ATOM 754 C CA . LEU A 1 97 ? 3.441 5.217 -9.552 1.00 84.50 97 LEU A CA 1
ATOM 755 C C . LEU A 1 97 ? 3.383 5.836 -10.954 1.00 84.50 97 LEU A C 1
ATOM 757 O O . LEU A 1 97 ? 4.428 6.109 -11.548 1.00 84.50 97 LEU A O 1
ATOM 761 N N . TRP A 1 98 ? 2.178 6.128 -11.450 1.00 86.38 98 TRP A N 1
ATOM 762 C CA . TRP A 1 98 ? 1.982 6.768 -12.747 1.00 86.38 98 TRP A CA 1
ATOM 763 C C . TRP A 1 98 ? 2.617 8.156 -12.806 1.00 86.38 98 TRP A C 1
ATOM 765 O O . TRP A 1 98 ? 3.399 8.431 -13.715 1.00 86.38 98 TRP A O 1
ATOM 775 N N . LYS A 1 99 ? 2.345 9.019 -11.817 1.00 85.19 99 LYS A N 1
ATOM 776 C CA . LYS A 1 99 ? 2.952 10.358 -11.731 1.00 85.19 99 LYS A CA 1
ATOM 777 C C . LYS A 1 99 ? 4.475 10.275 -11.744 1.00 85.19 99 LYS A C 1
ATOM 779 O O . LYS A 1 99 ? 5.118 10.994 -12.503 1.00 85.19 99 LYS A O 1
ATOM 784 N N . ASN A 1 100 ? 5.053 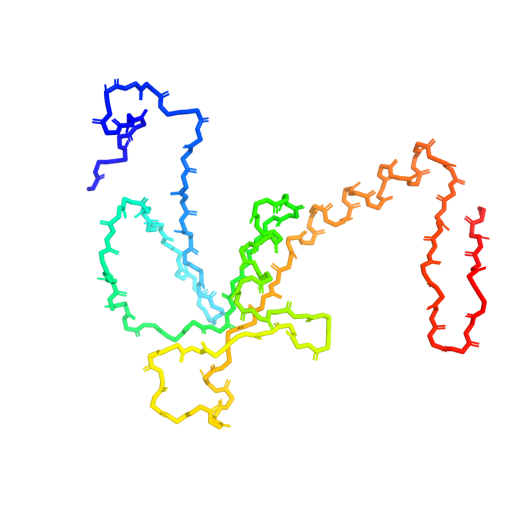9.371 -10.955 1.00 82.94 100 ASN A N 1
ATOM 785 C CA . ASN A 1 100 ? 6.500 9.181 -10.906 1.00 82.94 100 ASN A CA 1
ATOM 786 C C . ASN A 1 100 ? 7.068 8.726 -12.255 1.00 82.94 100 ASN A C 1
ATOM 788 O O . ASN A 1 100 ? 8.117 9.224 -12.664 1.00 82.94 100 ASN A O 1
ATOM 792 N N . GLY A 1 101 ? 6.385 7.819 -12.956 1.00 84.12 101 GLY A N 1
ATOM 793 C CA . GLY A 1 101 ? 6.759 7.413 -14.311 1.00 84.12 101 GLY A CA 1
ATOM 794 C C . GLY A 1 101 ? 6.688 8.578 -15.299 1.00 84.12 101 GLY A C 1
ATOM 795 O O . GLY A 1 101 ? 7.664 8.869 -15.989 1.00 84.12 101 GLY A O 1
ATOM 796 N N . PHE A 1 102 ? 5.567 9.298 -15.307 1.00 86.44 102 PHE A N 1
ATOM 797 C CA . PHE A 1 102 ? 5.317 10.439 -16.184 1.00 86.44 102 PHE A CA 1
ATOM 798 C C . PHE A 1 102 ? 6.331 11.574 -15.985 1.00 86.44 102 PHE A C 1
ATOM 800 O O . PHE A 1 102 ? 6.924 12.049 -16.952 1.00 86.44 102 PHE A O 1
ATOM 807 N N . TYR A 1 103 ? 6.604 11.979 -14.743 1.00 82.31 103 TYR A N 1
ATOM 808 C CA . TYR A 1 103 ? 7.589 13.027 -14.468 1.00 82.31 103 TYR A CA 1
ATOM 809 C C . TYR A 1 103 ? 9.015 12.594 -14.793 1.00 82.31 103 TYR A C 1
ATOM 811 O O . TYR A 1 103 ? 9.812 13.413 -15.244 1.00 82.31 103 TYR A O 1
ATOM 819 N N . GLN A 1 104 ? 9.359 11.319 -14.604 1.00 80.75 104 GLN A N 1
ATOM 820 C CA . GLN A 1 104 ? 10.666 10.822 -15.030 1.00 80.75 104 GLN A CA 1
ATOM 821 C C . GLN A 1 104 ? 10.814 10.844 -16.552 1.00 80.75 104 GLN A C 1
ATOM 823 O O . GLN A 1 104 ? 11.859 11.274 -17.039 1.00 80.75 104 GLN A O 1
ATOM 828 N N . LEU A 1 105 ? 9.770 10.464 -17.292 1.00 82.69 105 LEU A N 1
ATOM 829 C CA . LEU A 1 105 ? 9.719 10.587 -18.750 1.00 82.69 105 LEU A CA 1
ATOM 830 C C . LEU A 1 105 ? 9.881 12.043 -19.199 1.00 82.69 105 LEU A C 1
ATOM 832 O O . LEU A 1 105 ? 10.742 12.323 -20.029 1.00 82.69 105 LEU A O 1
ATOM 836 N N . LEU A 1 106 ? 9.124 12.976 -18.616 1.00 84.31 106 LEU A N 1
ATOM 837 C CA . LEU A 1 106 ? 9.213 14.400 -18.953 1.00 84.31 106 LEU A CA 1
ATOM 838 C C . LEU A 1 106 ? 10.594 14.993 -18.652 1.00 84.31 106 LEU A C 1
ATOM 840 O O . LEU A 1 106 ? 11.181 15.659 -19.503 1.00 84.31 106 LEU A O 1
ATOM 844 N N . ASN A 1 107 ? 11.126 14.739 -17.454 1.00 81.69 107 ASN A N 1
ATOM 845 C CA . ASN A 1 107 ? 12.355 15.380 -16.989 1.00 81.69 107 ASN A CA 1
ATOM 846 C C . ASN A 1 107 ? 13.608 14.772 -17.620 1.00 81.69 107 ASN A C 1
ATOM 848 O O . ASN A 1 107 ? 14.556 15.490 -17.927 1.00 81.69 107 ASN A O 1
ATOM 852 N N . LYS A 1 108 ? 13.643 13.446 -17.788 1.00 73.50 108 LYS A N 1
ATOM 853 C CA . LYS A 1 108 ? 14.839 12.746 -18.275 1.00 73.50 108 LYS A CA 1
ATOM 854 C C . LYS A 1 108 ? 14.788 12.447 -19.770 1.00 73.50 108 LYS A C 1
ATOM 856 O O . LYS A 1 108 ? 15.817 12.044 -20.308 1.00 73.50 108 LYS A O 1
ATOM 861 N N . LYS A 1 109 ? 13.624 12.601 -20.425 1.00 70.94 109 LYS A N 1
ATOM 862 C CA . LYS A 1 109 ? 13.346 12.140 -21.805 1.00 70.94 109 LYS A CA 1
ATOM 863 C C . LYS A 1 109 ? 13.817 10.701 -22.061 1.00 70.94 109 LYS A C 1
ATOM 865 O O . LYS A 1 109 ? 14.172 10.347 -23.176 1.00 70.94 109 LYS A O 1
ATOM 870 N N . LYS A 1 110 ? 13.927 9.905 -20.997 1.00 61.22 110 LYS A N 1
ATOM 871 C CA . LYS A 1 110 ? 14.517 8.568 -20.993 1.00 61.22 110 LYS A CA 1
ATOM 872 C C . LYS A 1 110 ? 13.816 7.750 -19.930 1.00 61.22 110 LYS A C 1
ATOM 874 O O . LYS A 1 110 ? 13.863 8.097 -18.748 1.00 61.22 110 LYS A O 1
ATOM 879 N N . LEU A 1 111 ? 13.212 6.646 -20.348 1.00 59.84 111 LEU A N 1
ATOM 880 C CA . LEU A 1 111 ? 12.719 5.620 -19.444 1.00 59.84 111 LEU A CA 1
ATOM 881 C C . LEU A 1 111 ? 13.786 4.526 -19.350 1.00 59.84 111 LEU A C 1
ATOM 883 O O . LEU A 1 111 ? 14.010 3.783 -20.306 1.00 59.84 111 LEU A O 1
ATOM 887 N N . VAL A 1 112 ? 14.461 4.429 -18.204 1.00 55.28 112 VAL A N 1
ATOM 888 C CA . VAL A 1 112 ? 15.308 3.267 -17.904 1.00 55.28 112 VAL A CA 1
ATOM 889 C C . VAL A 1 112 ? 14.406 2.225 -17.262 1.00 55.28 112 VAL A C 1
ATOM 891 O O . VAL A 1 112 ? 14.203 2.227 -16.050 1.00 55.28 112 VAL A O 1
ATOM 894 N N . ALA A 1 113 ? 13.805 1.378 -18.093 1.00 54.88 113 ALA A N 1
ATOM 895 C CA . ALA A 1 113 ? 13.081 0.224 -17.591 1.00 54.88 113 ALA A CA 1
ATOM 896 C C . ALA A 1 113 ? 14.094 -0.793 -17.033 1.00 54.88 113 ALA A C 1
ATOM 898 O O . ALA A 1 113 ? 15.116 -1.049 -17.688 1.00 54.88 113 ALA A O 1
ATOM 899 N N . PRO A 1 114 ? 13.851 -1.374 -15.844 1.00 51.22 114 PRO A N 1
ATOM 900 C CA . PRO A 1 114 ? 14.646 -2.502 -15.392 1.00 51.22 114 PRO A CA 1
ATOM 901 C C . PRO A 1 114 ? 14.530 -3.643 -16.419 1.00 51.22 114 PRO A C 1
ATOM 903 O O . PRO A 1 114 ? 13.490 -3.784 -17.069 1.00 51.22 114 PRO A O 1
ATOM 906 N N . PRO A 1 115 ? 15.595 -4.436 -16.615 1.00 52.09 115 PRO A N 1
ATOM 907 C CA . PRO A 1 115 ? 15.561 -5.550 -17.549 1.00 52.09 115 PRO A CA 1
ATOM 908 C C . PRO A 1 115 ? 14.461 -6.536 -17.148 1.00 52.09 115 PRO A C 1
ATOM 910 O O . PRO A 1 115 ? 14.426 -7.004 -16.010 1.00 52.09 115 PRO A O 1
ATOM 913 N N . PHE A 1 116 ? 13.583 -6.883 -18.089 1.00 55.31 116 PHE A N 1
ATOM 914 C CA . PHE A 1 116 ? 12.723 -8.053 -17.928 1.00 55.31 116 PHE A CA 1
ATOM 915 C C . PHE A 1 116 ? 13.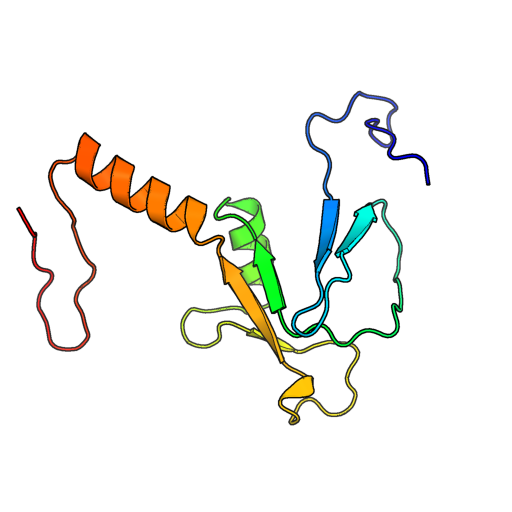595 -9.313 -17.860 1.00 55.31 116 PHE A C 1
ATOM 917 O O . PHE A 1 116 ? 14.663 -9.323 -18.488 1.00 55.31 116 PHE A O 1
ATOM 924 N N . PRO A 1 117 ? 13.161 -10.377 -17.159 1.00 48.97 117 PRO A N 1
ATOM 925 C CA . PRO A 1 117 ? 13.889 -11.642 -17.125 1.00 48.97 117 PRO A CA 1
ATOM 926 C C . PRO A 1 117 ? 14.233 -12.106 -18.549 1.00 48.97 117 PRO A C 1
ATOM 928 O O . PRO A 1 117 ? 13.347 -12.285 -19.380 1.00 48.97 117 PRO A O 1
ATOM 931 N N . GLY A 1 118 ? 15.530 -12.231 -18.852 1.00 59.53 118 GLY A N 1
ATOM 932 C CA . GLY A 1 118 ? 16.030 -12.605 -20.184 1.00 59.53 118 GLY A CA 1
ATOM 933 C C . GLY A 1 118 ? 16.290 -11.451 -21.169 1.00 59.53 118 GLY A C 1
ATOM 934 O O . GLY A 1 118 ? 16.696 -11.706 -22.300 1.00 59.53 118 GLY A O 1
ATOM 935 N N . SER A 1 119 ? 16.122 -10.187 -20.770 1.00 52.09 119 SER A N 1
ATOM 936 C CA . SER A 1 119 ? 16.426 -9.014 -21.607 1.00 52.09 119 SER A CA 1
ATOM 937 C C . SER A 1 119 ? 17.537 -8.148 -21.003 1.00 52.09 119 SER A C 1
ATOM 939 O O . SER A 1 119 ? 17.672 -8.048 -19.787 1.00 52.09 119 SER A O 1
ATOM 941 N N . LYS A 1 120 ? 18.359 -7.506 -21.843 1.00 50.97 120 LYS A N 1
ATOM 942 C CA . LYS A 1 120 ? 19.270 -6.438 -21.394 1.00 50.97 120 LYS A CA 1
ATOM 943 C C . LYS A 1 120 ? 18.459 -5.158 -21.184 1.00 50.97 120 LYS A C 1
ATOM 945 O O . LYS A 1 120 ? 17.533 -4.902 -21.952 1.00 50.97 120 LYS A O 1
ATOM 950 N N . ALA A 1 121 ? 18.817 -4.356 -20.177 1.00 53.41 121 ALA A N 1
ATOM 951 C CA . ALA A 1 121 ? 18.168 -3.071 -19.918 1.00 53.41 121 ALA A CA 1
ATOM 952 C C . ALA A 1 121 ? 18.139 -2.240 -21.211 1.00 53.41 121 ALA A C 1
ATOM 954 O O . ALA A 1 121 ? 19.184 -1.984 -21.814 1.00 53.41 121 ALA A O 1
ATOM 955 N N . ARG A 1 122 ? 16.941 -1.871 -21.669 1.00 48.88 122 ARG A N 1
ATOM 956 C CA . ARG A 1 122 ? 16.747 -1.156 -22.931 1.00 48.88 122 ARG A CA 1
ATOM 957 C C . ARG A 1 122 ? 16.340 0.273 -22.609 1.00 48.88 122 ARG A C 1
ATOM 959 O O . ARG A 1 122 ? 15.316 0.498 -21.972 1.00 48.88 122 ARG A O 1
ATOM 966 N N . ILE A 1 123 ? 17.159 1.229 -23.037 1.00 54.59 123 ILE A N 1
ATOM 967 C CA . ILE A 1 123 ? 16.788 2.643 -23.003 1.00 54.59 123 ILE A CA 1
ATOM 968 C C . ILE A 1 123 ? 15.763 2.836 -24.117 1.00 54.59 123 ILE A C 1
ATOM 970 O O . ILE A 1 123 ? 16.087 2.656 -25.291 1.00 54.59 123 ILE A O 1
ATOM 974 N N . ILE A 1 124 ? 14.524 3.136 -23.742 1.00 58.75 124 ILE A N 1
ATOM 975 C CA . ILE A 1 124 ? 13.496 3.564 -24.689 1.00 58.75 124 ILE A CA 1
ATOM 976 C C . ILE A 1 124 ? 13.671 5.082 -24.816 1.00 58.75 124 ILE A C 1
ATOM 978 O O . ILE A 1 124 ? 13.490 5.797 -23.825 1.00 58.75 124 ILE A O 1
ATOM 982 N N . ASN A 1 125 ? 14.143 5.522 -25.989 1.00 45.44 125 ASN A N 1
ATOM 983 C CA . ASN A 1 125 ? 14.229 6.936 -26.371 1.00 45.44 125 ASN A CA 1
ATOM 984 C C . ASN A 1 125 ? 12.866 7.431 -26.850 1.00 45.44 125 ASN A C 1
ATOM 986 O O . ASN A 1 125 ? 12.207 6.656 -27.579 1.00 45.44 125 ASN A O 1
#

Foldseek 3Di:
DDQQCADPVRHRNPDFDKDWDQDPVDGDIDIDGPDPDVDDDDVDQAQEDEDEPDPVVVVVCVVQVDDPVRQWHFQPPDPDRVDNSRTYGYHYPVVNVVVVQVVCCVPVVWDQDDADVPGDGDIDD

pLDDT: mean 75.77, std 14.31, range [39.31, 92.62]

Radius of gyration: 18.98 Å; chains: 1; bounding box: 39×43×50 Å

Sequence (125 aa):
MRITGETREGNVARTLLCTMINSIAGRYEDMIPMDPIESIKVGYQVASVTTDGHKVNTAFQAKLGVTPDKPWFANPFVENQEQHEARVHVINDTVHLWKNGFYQLLNKKKLVAPPFPGSKARIIN

Organism: Chionoecetes opilio (NCBI:txid41210)

Secondary structure (DSSP, 8-state):
-----B-TTSPBPS---EEEEE-SSS--EEEEE-S--S----S----EEEE-S-HHHHHHHHHTT-BTTB-EEE-TT-S-TTSGGGEEEEEE-HHHHHHHHHHHHHHHS-EEPPPPTTS---EE-